Protein AF-G5J516-F1 (afdb_monomer)

Sequence (60 aa):
MNLVSTHPEGITAKILSARLNRPISMINYCLKDLKGAKFIQGKLNKENQQWIYYPVSFIN

Mean predicted aligned error: 4.4 Å

Nearest PDB structures (foldseek):
  4lln-assembly2_D  TM=8.408E-01  e=1.087E-02  Staphylococcus aureus
  3eco-assembly1_A  TM=8.017E-01  e=1.332E-02  Staphylococcus aureus subsp. aureus Mu50
  4l9n-assembly1_B  TM=8.509E-01  e=2.452E-02  Staphylococcus aureus
  5yhy-assembly1_A  TM=8.258E-01  e=2.141E-02  Lactococcus lactis subsp. lactis Il1403
  5yi1-assembly1_A-2  TM=8.270E-01  e=4.833E-02  Lactococcus lactis subsp. lactis Il1403

Secondary structure (DSSP, 8-state):
-TTTTT-TT-EEHHHHHHHHT--HHHHHHHHHHHHHTTSEEEEEETTTTEEEEEEGGG--

Radius of gyration: 10.81 Å; Cα contacts (8 Å, |Δi|>4): 70; chains: 1; bounding box: 21×27×32 Å

Foldseek 3Di:
DCVLVVCQVFDFLVVVCVVVVHDSVVSVVVVVVCVVVQQKDWDQDPVVRTITIHGNVSPD

InterPro domains:
  IPR036390 Winged helix DNA-binding domain superfamily [SSF46785] (5-54)

Structure (mmCIF, N/CA/C/O backbone):
data_AF-G5J516-F1
#
_entry.id   AF-G5J516-F1
#
loop_
_atom_site.group_PDB
_atom_site.id
_atom_site.type_symbol
_atom_site.label_ato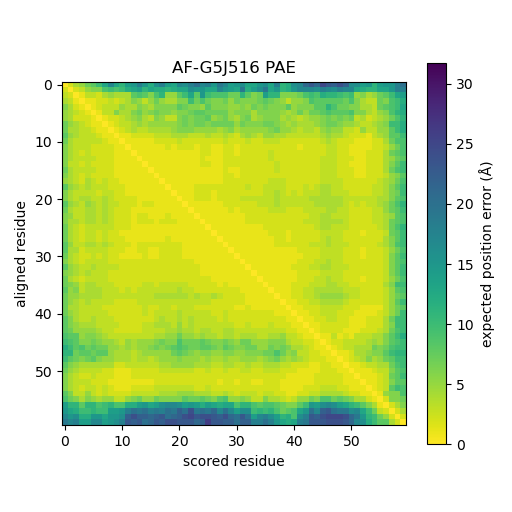m_id
_atom_site.label_alt_id
_atom_site.label_comp_id
_atom_site.label_asym_id
_atom_site.label_entity_id
_atom_site.label_seq_id
_atom_site.pdbx_PDB_ins_code
_atom_site.Cartn_x
_atom_site.Cartn_y
_atom_site.Cartn_z
_atom_site.occupancy
_atom_site.B_iso_or_equiv
_atom_site.auth_seq_id
_atom_site.auth_comp_id
_atom_site.auth_asym_id
_atom_site.auth_atom_id
_atom_site.pdbx_PDB_model_num
ATOM 1 N N . MET A 1 1 ? 2.246 -9.621 -1.367 1.00 53.47 1 MET A N 1
ATOM 2 C CA . MET A 1 1 ? 1.673 -8.568 -0.495 1.00 53.47 1 MET A CA 1
ATOM 3 C C . MET A 1 1 ? 2.173 -8.597 0.952 1.00 53.47 1 MET A C 1
ATOM 5 O O . MET A 1 1 ? 1.750 -7.757 1.727 1.00 53.47 1 MET A O 1
ATOM 9 N N . ASN A 1 2 ? 3.160 -9.439 1.290 1.00 65.44 2 ASN A N 1
ATOM 10 C CA . ASN A 1 2 ? 3.871 -9.380 2.576 1.00 65.44 2 ASN A CA 1
ATOM 11 C C . ASN A 1 2 ? 4.724 -8.097 2.745 1.00 65.44 2 ASN A C 1
ATOM 13 O O . ASN A 1 2 ? 5.168 -7.774 3.833 1.00 65.44 2 ASN A O 1
ATOM 17 N N . LEU A 1 3 ? 4.945 -7.338 1.661 1.00 71.12 3 LEU A N 1
ATOM 18 C CA . LEU A 1 3 ? 5.840 -6.180 1.664 1.00 71.12 3 LEU A CA 1
ATOM 19 C C . LEU A 1 3 ? 5.321 -4.999 2.495 1.00 71.12 3 LEU A C 1
ATOM 21 O O . LEU A 1 3 ? 6.132 -4.273 3.042 1.00 71.12 3 LEU A O 1
ATOM 25 N N . VAL A 1 4 ? 4.006 -4.787 2.623 1.00 76.94 4 VAL A N 1
ATOM 26 C CA . VAL A 1 4 ? 3.506 -3.720 3.517 1.00 76.94 4 VAL A CA 1
ATOM 27 C C . VAL A 1 4 ? 3.836 -4.068 4.972 1.00 76.94 4 VAL A C 1
ATOM 29 O O . VAL A 1 4 ? 4.303 -3.208 5.708 1.00 76.94 4 VAL A O 1
ATOM 32 N N . SER A 1 5 ? 3.698 -5.344 5.352 1.00 74.38 5 SER A N 1
ATOM 33 C CA . SER A 1 5 ? 4.013 -5.861 6.691 1.00 74.38 5 SER A CA 1
ATOM 34 C C . SER A 1 5 ? 5.474 -5.677 7.104 1.00 74.38 5 SER A C 1
ATOM 36 O O . SER A 1 5 ? 5.756 -5.633 8.295 1.00 74.38 5 SER A O 1
ATOM 38 N N . THR A 1 6 ? 6.400 -5.543 6.148 1.00 81.44 6 THR A N 1
ATOM 39 C CA . THR A 1 6 ? 7.829 -5.328 6.426 1.00 81.44 6 THR A CA 1
ATOM 40 C C . THR A 1 6 ? 8.239 -3.851 6.473 1.00 81.44 6 THR A C 1
ATOM 42 O O . THR A 1 6 ? 9.429 -3.587 6.594 1.00 81.44 6 THR A O 1
ATOM 45 N N . HIS A 1 7 ? 7.305 -2.902 6.317 1.00 82.06 7 HIS A N 1
ATOM 46 C CA . HIS A 1 7 ? 7.578 -1.455 6.323 1.00 82.06 7 HIS A CA 1
ATOM 47 C C . HIS A 1 7 ? 6.724 -0.766 7.397 1.00 82.06 7 HIS A C 1
ATOM 49 O O . HIS A 1 7 ? 5.680 -0.186 7.072 1.00 82.06 7 HIS A O 1
ATOM 55 N N . PRO A 1 8 ? 7.111 -0.858 8.683 1.00 80.31 8 PRO A N 1
ATOM 56 C CA . PRO A 1 8 ? 6.387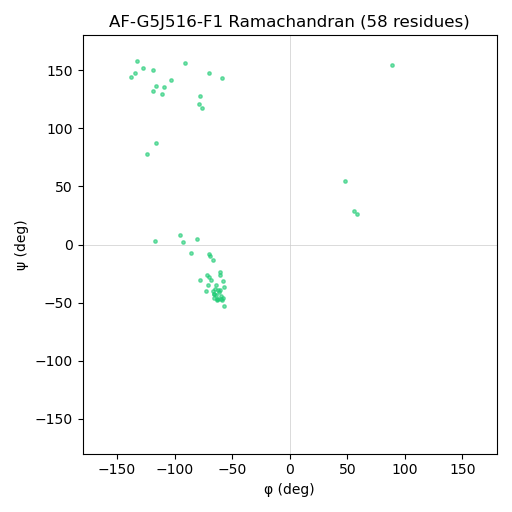 -0.205 9.776 1.00 80.31 8 PRO A CA 1
ATOM 57 C C . PRO A 1 8 ? 6.334 1.326 9.633 1.00 80.31 8 PRO A C 1
ATOM 59 O O . PRO A 1 8 ? 5.376 1.950 10.080 1.00 80.31 8 PRO A O 1
ATOM 62 N N . GLU A 1 9 ? 7.304 1.934 8.948 1.00 87.06 9 GLU A N 1
ATOM 63 C CA . GLU A 1 9 ? 7.337 3.356 8.587 1.00 87.06 9 GLU A CA 1
ATOM 64 C C . GLU A 1 9 ? 6.293 3.755 7.527 1.00 87.06 9 GLU A C 1
ATOM 66 O O . GLU A 1 9 ? 6.045 4.943 7.295 1.00 87.06 9 GLU A O 1
AT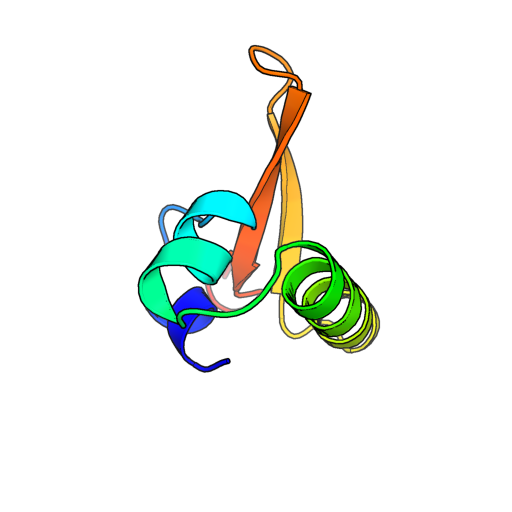OM 71 N N . GLY A 1 10 ? 5.641 2.765 6.916 1.00 90.38 10 GLY 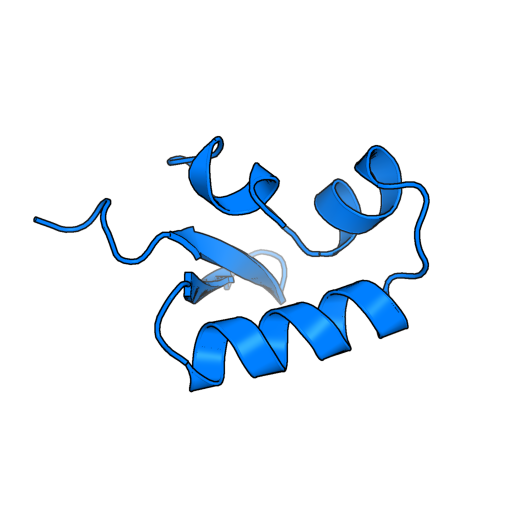A N 1
ATOM 72 C CA . GLY A 1 10 ? 4.648 2.931 5.870 1.00 90.38 10 GLY A CA 1
ATOM 73 C C . GLY A 1 10 ? 5.248 2.961 4.468 1.00 90.38 10 GLY A C 1
ATOM 74 O O . GLY A 1 10 ? 6.406 3.302 4.243 1.00 90.38 10 GLY A O 1
ATOM 75 N N . ILE A 1 11 ? 4.434 2.593 3.481 1.00 93.38 11 ILE A N 1
ATOM 76 C CA . ILE A 1 11 ? 4.873 2.460 2.091 1.00 93.38 11 ILE A CA 1
ATOM 77 C C . ILE A 1 11 ? 3.842 3.033 1.118 1.00 93.38 11 ILE A C 1
ATOM 79 O O . ILE A 1 11 ? 2.633 2.925 1.321 1.00 93.38 11 ILE A O 1
ATOM 83 N N . THR A 1 12 ? 4.310 3.651 0.033 1.00 95.00 12 THR A N 1
ATOM 84 C CA . THR A 1 12 ? 3.436 4.194 -1.017 1.00 95.00 12 THR A CA 1
ATOM 85 C C . THR A 1 12 ? 3.180 3.168 -2.121 1.00 95.00 12 THR A C 1
ATOM 87 O O . THR A 1 12 ? 3.998 2.280 -2.384 1.00 95.00 12 THR A O 1
ATOM 90 N N . ALA A 1 13 ? 2.071 3.332 -2.849 1.00 94.38 13 ALA A N 1
ATOM 91 C CA . ALA A 1 13 ? 1.761 2.505 -4.019 1.00 94.38 13 ALA A CA 1
ATOM 92 C C . ALA A 1 13 ? 2.859 2.568 -5.101 1.00 94.38 13 ALA A C 1
ATOM 94 O O . ALA A 1 13 ? 3.117 1.574 -5.779 1.00 94.38 13 ALA A O 1
ATOM 95 N N . LYS A 1 14 ? 3.551 3.710 -5.231 1.00 94.50 14 LYS A N 1
ATOM 96 C CA . LYS A 1 14 ? 4.664 3.893 -6.174 1.00 94.50 14 LYS A CA 1
ATOM 97 C C . LYS A 1 14 ? 5.863 3.010 -5.820 1.00 94.50 14 LYS A C 1
ATOM 99 O O . LYS A 1 14 ? 6.400 2.339 -6.697 1.00 94.50 14 LYS A O 1
ATOM 104 N N . ILE A 1 15 ? 6.257 2.971 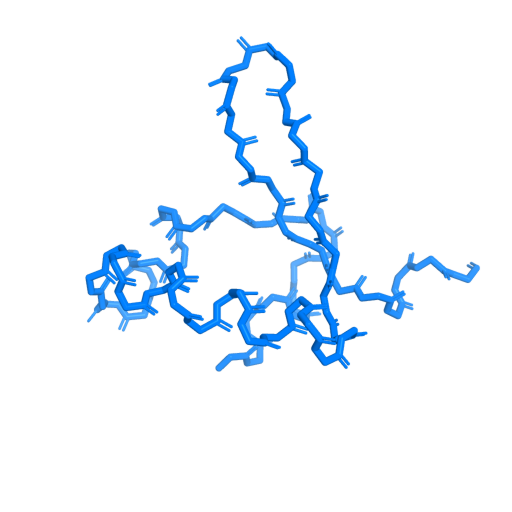-4.545 1.00 93.75 15 ILE A N 1
ATOM 105 C CA . ILE A 1 15 ? 7.373 2.124 -4.091 1.00 93.75 15 ILE A CA 1
ATOM 106 C C . ILE A 1 15 ? 7.003 0.645 -4.243 1.00 93.75 15 ILE A C 1
ATOM 108 O O . ILE A 1 15 ? 7.807 -0.140 -4.744 1.00 93.75 15 ILE A O 1
ATOM 112 N N . LEU A 1 16 ? 5.774 0.270 -3.875 1.00 93.94 16 LEU A N 1
ATOM 113 C CA . LEU A 1 16 ? 5.263 -1.091 -4.065 1.00 93.94 16 LEU A CA 1
ATOM 114 C C . LEU A 1 16 ? 5.295 -1.515 -5.538 1.00 93.94 16 LEU A C 1
ATOM 116 O O . LEU A 1 16 ? 5.759 -2.608 -5.847 1.00 93.94 16 LEU A O 1
ATOM 120 N N . SER A 1 17 ? 4.836 -0.643 -6.436 1.00 95.44 17 SER A N 1
ATOM 121 C CA . SER A 1 17 ? 4.841 -0.873 -7.884 1.00 95.44 17 SER A CA 1
ATOM 122 C C . SER A 1 17 ? 6.251 -1.121 -8.417 1.00 95.44 17 SER A C 1
ATOM 124 O O . SER A 1 17 ? 6.466 -2.115 -9.111 1.00 95.44 17 SER A O 1
ATOM 126 N N . ALA A 1 18 ? 7.214 -0.279 -8.028 1.00 95.88 18 ALA A N 1
ATOM 127 C CA . ALA A 1 18 ? 8.610 -0.424 -8.428 1.00 95.88 18 ALA A CA 1
ATOM 128 C C . ALA A 1 18 ? 9.229 -1.732 -7.910 1.00 95.88 18 ALA A C 1
ATOM 130 O O . ALA A 1 18 ? 9.828 -2.478 -8.679 1.00 95.88 18 ALA A O 1
ATOM 131 N N . ARG A 1 19 ? 9.046 -2.055 -6.623 1.00 93.12 19 ARG A N 1
ATOM 132 C CA . ARG A 1 19 ? 9.649 -3.252 -6.010 1.00 93.12 19 ARG A CA 1
ATOM 133 C C . ARG A 1 19 ? 9.031 -4.560 -6.490 1.00 93.12 19 ARG A C 1
ATOM 135 O O . ARG A 1 19 ? 9.730 -5.558 -6.599 1.00 93.12 19 ARG A O 1
ATOM 142 N N . LEU A 1 20 ? 7.726 -4.569 -6.750 1.00 92.50 20 LEU A N 1
ATOM 143 C CA . LEU A 1 20 ? 7.023 -5.759 -7.235 1.00 92.50 20 LEU A CA 1
ATOM 144 C C . LEU A 1 20 ? 7.086 -5.894 -8.759 1.00 92.50 20 LEU A C 1
ATOM 146 O O . LEU A 1 20 ? 6.639 -6.912 -9.283 1.00 92.50 20 LEU A O 1
ATOM 150 N N . ASN A 1 21 ? 7.607 -4.881 -9.461 1.00 95.56 21 ASN A N 1
ATOM 151 C CA . ASN A 1 21 ? 7.560 -4.771 -10.915 1.00 95.56 21 ASN A CA 1
ATOM 152 C C . ASN A 1 21 ? 6.136 -5.034 -11.447 1.00 95.56 21 ASN A C 1
ATOM 154 O O . ASN A 1 21 ? 5.870 -5.959 -12.227 1.00 95.56 21 ASN A O 1
ATOM 158 N N . ARG A 1 22 ? 5.178 -4.265 -10.914 1.00 95.31 22 ARG A N 1
ATOM 159 C CA . ARG A 1 22 ? 3.749 -4.356 -11.246 1.00 95.31 22 ARG A CA 1
ATOM 160 C C . ARG A 1 22 ? 3.151 -2.970 -11.476 1.00 95.31 22 ARG A C 1
ATOM 162 O O . ARG A 1 22 ? 3.562 -2.032 -10.795 1.00 95.31 22 ARG A O 1
ATOM 169 N N . PRO A 1 23 ? 2.155 -2.822 -12.367 1.00 97.50 23 PRO A N 1
ATOM 170 C CA . PRO A 1 23 ? 1.511 -1.534 -12.614 1.00 97.50 23 PRO A CA 1
ATOM 171 C C . PRO A 1 23 ? 0.871 -0.936 -11.356 1.00 97.50 23 PRO A C 1
ATOM 173 O O . PRO A 1 23 ? 0.265 -1.654 -10.560 1.00 97.50 23 PRO A O 1
ATOM 176 N N . ILE A 1 24 ? 0.931 0.392 -11.212 1.00 95.12 24 ILE A N 1
ATOM 177 C CA . ILE A 1 24 ? 0.326 1.115 -10.077 1.00 95.12 24 ILE A CA 1
ATOM 178 C C . ILE A 1 24 ? -1.179 0.830 -9.961 1.00 95.12 24 ILE A C 1
ATOM 180 O O . ILE A 1 24 ? -1.687 0.697 -8.852 1.00 95.12 24 ILE A O 1
ATOM 184 N N . SER A 1 25 ? -1.895 0.688 -11.080 1.00 96.44 25 SER A N 1
ATOM 185 C CA . SER A 1 25 ? -3.326 0.351 -11.089 1.00 96.44 25 SER A CA 1
ATOM 186 C C . SER A 1 25 ? -3.615 -0.985 -10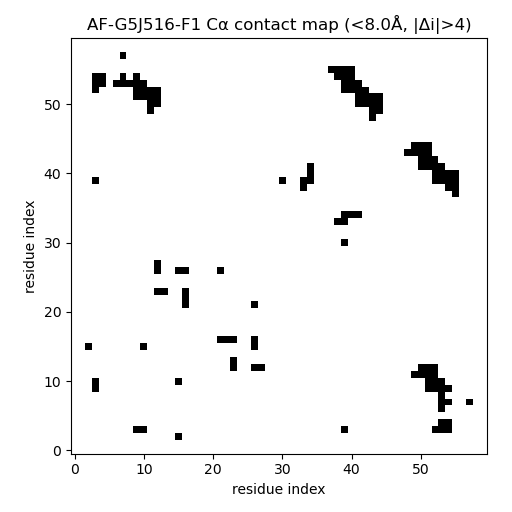.399 1.00 96.44 25 SER A C 1
ATOM 188 O O . SER A 1 25 ? -4.512 -1.060 -9.562 1.00 96.44 25 SER A O 1
ATOM 190 N N . MET A 1 26 ? -2.810 -2.012 -10.684 1.00 95.94 26 MET A N 1
ATOM 191 C CA . MET A 1 26 ? -2.904 -3.317 -10.029 1.00 95.94 26 MET A CA 1
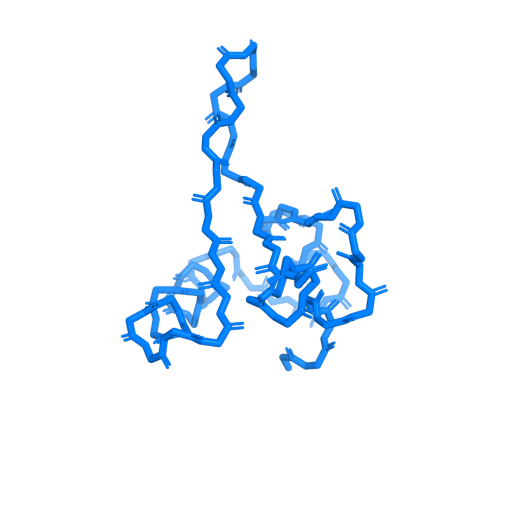ATOM 192 C C . MET A 1 26 ? -2.588 -3.205 -8.536 1.00 95.94 26 MET A C 1
ATOM 194 O O . MET A 1 26 ? -3.315 -3.748 -7.711 1.00 95.94 26 MET A O 1
ATOM 198 N N . ILE A 1 27 ? -1.542 -2.457 -8.173 1.00 96.25 27 ILE A N 1
ATOM 199 C CA . ILE A 1 27 ? -1.197 -2.226 -6.765 1.00 96.25 27 ILE A CA 1
ATOM 200 C C . ILE A 1 27 ? -2.349 -1.543 -6.023 1.00 96.25 27 ILE A C 1
ATOM 202 O O . ILE A 1 27 ? -2.735 -2.001 -4.952 1.00 96.25 27 ILE A O 1
ATOM 206 N N . ASN A 1 28 ? -2.934 -0.492 -6.597 1.00 95.12 28 ASN A N 1
ATOM 207 C CA . ASN A 1 28 ? -4.063 0.222 -6.002 1.00 95.12 28 ASN A CA 1
ATOM 208 C C . ASN A 1 28 ? -5.292 -0.675 -5.834 1.00 95.12 28 ASN A C 1
ATOM 210 O O . ASN A 1 28 ? -5.948 -0.603 -4.795 1.00 95.12 28 ASN A O 1
ATOM 214 N N . TYR A 1 29 ? -5.579 -1.528 -6.821 1.00 95.81 29 TYR A N 1
ATOM 215 C CA . TYR A 1 29 ? -6.648 -2.519 -6.723 1.00 95.81 29 TYR A CA 1
ATOM 216 C C . TYR A 1 29 ? -6.423 -3.434 -5.514 1.00 95.81 29 TYR A C 1
ATOM 218 O O . TYR A 1 29 ? -7.262 -3.506 -4.619 1.00 95.81 29 TYR A O 1
ATOM 226 N N . CYS A 1 30 ? -5.239 -4.036 -5.407 1.00 94.25 30 CYS A N 1
ATOM 227 C CA . CYS A 1 30 ? -4.947 -4.931 -4.298 1.00 94.25 30 CYS A CA 1
ATOM 228 C C . CYS A 1 30 ? -4.933 -4.204 -2.935 1.00 94.25 30 CYS A C 1
ATOM 230 O O . CYS A 1 30 ? -5.389 -4.751 -1.934 1.00 94.25 30 CYS A O 1
ATOM 232 N N . LEU A 1 31 ? -4.419 -2.970 -2.863 1.00 94.12 31 LEU A N 1
ATOM 233 C CA . LEU A 1 31 ? -4.419 -2.173 -1.628 1.00 94.12 31 LEU A CA 1
ATOM 234 C C . LEU A 1 31 ? -5.839 -1.830 -1.164 1.00 94.12 31 LEU A C 1
ATOM 236 O O . LEU A 1 31 ? -6.091 -1.791 0.040 1.00 94.12 31 LEU A O 1
ATOM 240 N N . LYS A 1 32 ? -6.770 -1.598 -2.097 1.00 94.19 32 LYS A N 1
ATOM 241 C CA . LYS A 1 32 ? -8.188 -1.392 -1.781 1.00 94.19 32 LYS A CA 1
ATOM 242 C C . LYS A 1 32 ? -8.784 -2.637 -1.123 1.00 94.19 32 LYS A C 1
ATOM 244 O O . LYS A 1 32 ? -9.411 -2.499 -0.073 1.00 94.19 32 LYS A O 1
ATOM 249 N N . ASP A 1 33 ? -8.525 -3.819 -1.680 1.00 94.12 33 ASP A N 1
ATOM 250 C CA . ASP A 1 33 ? -9.010 -5.091 -1.129 1.00 94.12 33 ASP A CA 1
ATOM 251 C C . ASP A 1 33 ? -8.428 -5.358 0.265 1.00 94.12 33 ASP A C 1
ATOM 253 O O . ASP A 1 33 ? -9.169 -5.623 1.212 1.00 94.12 33 ASP A O 1
ATOM 257 N N . LEU A 1 34 ? -7.111 -5.189 0.441 1.00 91.88 34 LEU A N 1
ATOM 258 C CA . LEU A 1 34 ? -6.463 -5.369 1.746 1.00 91.88 34 LEU A CA 1
ATOM 259 C C . LEU A 1 34 ? -6.957 -4.381 2.805 1.00 91.88 34 LEU A C 1
ATOM 261 O O . LEU A 1 34 ? -7.103 -4.752 3.971 1.00 91.88 34 LEU A O 1
ATOM 265 N N . LYS A 1 35 ? -7.190 -3.121 2.420 1.00 92.00 35 LYS A N 1
ATOM 266 C CA . LYS A 1 35 ? -7.746 -2.106 3.320 1.00 92.00 35 LYS A CA 1
ATOM 267 C C . LYS A 1 35 ? -9.181 -2.463 3.711 1.00 92.00 35 LYS A C 1
ATOM 269 O O . LYS A 1 35 ? -9.529 -2.349 4.882 1.00 92.00 35 LYS A O 1
ATOM 274 N N . GLY A 1 36 ? -9.998 -2.924 2.759 1.00 92.69 36 GLY A N 1
ATOM 275 C CA . GLY A 1 36 ? -11.360 -3.406 3.020 1.00 92.69 36 GLY A CA 1
ATOM 276 C C . GLY A 1 36 ? -11.387 -4.596 3.983 1.00 92.69 36 GLY A C 1
ATOM 277 O O . GLY A 1 36 ? -12.210 -4.635 4.894 1.00 92.69 36 GLY A O 1
ATOM 278 N N . ALA A 1 37 ? -10.422 -5.505 3.847 1.00 92.31 37 ALA A N 1
ATOM 279 C CA . ALA A 1 37 ? -10.221 -6.643 4.740 1.00 92.31 37 ALA A CA 1
ATOM 280 C C . ALA A 1 37 ? -9.475 -6.302 6.050 1.00 92.31 37 ALA A C 1
ATOM 282 O O . ALA A 1 37 ? -9.196 -7.197 6.842 1.00 92.31 37 ALA A O 1
ATOM 283 N N . LYS A 1 38 ? -9.163 -5.021 6.302 1.00 90.00 38 LYS A N 1
ATOM 284 C CA . LYS A 1 38 ? -8.493 -4.523 7.519 1.00 90.00 38 LYS A CA 1
ATOM 285 C C . LYS A 1 38 ? -7.113 -5.140 7.801 1.00 90.00 38 LYS A C 1
ATOM 287 O O . LYS A 1 38 ? -6.668 -5.149 8.943 1.00 90.00 38 LYS A O 1
ATOM 292 N N . PHE A 1 39 ? -6.398 -5.602 6.775 1.00 89.50 39 PHE A N 1
ATOM 293 C CA . PHE A 1 39 ? -4.991 -6.007 6.928 1.00 89.50 39 PHE A CA 1
ATOM 294 C C . PHE A 1 39 ? -4.050 -4.802 6.971 1.00 89.50 39 PHE A C 1
ATOM 296 O O . PHE A 1 39 ? -2.997 -4.833 7.611 1.00 89.50 39 PHE A O 1
ATOM 303 N N . ILE A 1 40 ? -4.436 -3.730 6.280 1.00 92.19 40 ILE A N 1
ATOM 304 C CA . ILE A 1 40 ? -3.674 -2.487 6.193 1.00 92.19 40 ILE A CA 1
ATOM 305 C C . ILE A 1 40 ? -4.580 -1.286 6.450 1.00 92.19 40 ILE A C 1
ATOM 307 O O . ILE A 1 40 ? -5.789 -1.326 6.223 1.00 92.19 40 ILE A O 1
ATOM 311 N N . GLN A 1 41 ? -3.964 -0.184 6.844 1.00 92.75 41 GLN A N 1
ATOM 312 C CA . GLN A 1 41 ? -4.578 1.132 6.933 1.00 92.75 41 GLN A CA 1
ATOM 313 C C . GLN A 1 41 ? -3.855 2.100 6.000 1.00 92.75 41 G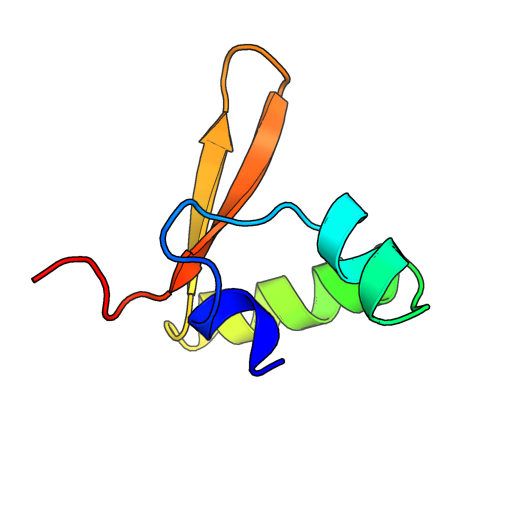LN A C 1
ATOM 315 O O . GLN A 1 41 ? -2.668 1.947 5.724 1.00 92.75 41 GLN A O 1
ATOM 320 N N . GLY A 1 42 ? -4.580 3.092 5.490 1.00 92.50 42 GLY A N 1
ATOM 321 C CA . GLY A 1 42 ? -4.017 4.144 4.649 1.00 92.50 42 GLY A CA 1
ATOM 322 C C . GLY A 1 42 ? -4.149 5.494 5.336 1.00 92.50 42 GLY A C 1
ATOM 323 O O . GLY A 1 42 ? -5.226 5.809 5.842 1.00 92.50 42 GLY A O 1
ATOM 324 N N . LYS A 1 43 ? -3.091 6.301 5.296 1.00 93.31 43 LYS A N 1
ATOM 325 C CA . LYS A 1 43 ? -3.081 7.703 5.722 1.00 93.31 43 LYS A CA 1
ATOM 326 C C . LYS A 1 43 ? -2.713 8.580 4.531 1.00 93.31 43 LYS A C 1
ATOM 328 O O . LYS A 1 43 ? -1.739 8.302 3.835 1.00 93.31 43 LYS A O 1
ATOM 333 N N . LEU A 1 44 ? -3.484 9.639 4.302 1.00 93.25 44 LEU A N 1
ATOM 334 C CA . LEU A 1 44 ? -3.118 10.658 3.326 1.00 93.25 44 LEU A CA 1
ATOM 335 C C . LEU A 1 44 ? -2.061 11.574 3.949 1.00 93.25 44 LEU A C 1
ATOM 337 O O . LEU A 1 44 ? -2.312 12.202 4.981 1.00 93.25 44 LEU A O 1
ATOM 341 N N . ASN A 1 45 ? -0.891 11.657 3.326 1.00 90.31 45 ASN A N 1
ATOM 342 C CA . ASN A 1 45 ? 0.077 12.693 3.640 1.00 90.31 45 ASN A CA 1
ATOM 343 C C . ASN A 1 45 ? -0.400 14.011 3.006 1.00 90.31 45 ASN A C 1
ATOM 345 O O . ASN A 1 45 ? -0.551 14.109 1.790 1.00 90.31 45 ASN A O 1
ATOM 349 N N . LYS A 1 46 ? -0.670 15.017 3.845 1.00 90.69 46 LYS A N 1
ATOM 350 C CA . LYS A 1 46 ? -1.225 16.308 3.415 1.00 90.69 46 LYS A CA 1
ATOM 351 C C . LYS A 1 46 ? -0.220 17.174 2.653 1.00 90.69 46 LYS A C 1
ATOM 353 O O . LYS A 1 46 ? -0.650 17.979 1.834 1.00 90.69 46 LYS A O 1
ATOM 358 N N . GLU A 1 47 ? 1.077 17.000 2.890 1.00 89.69 47 GLU A N 1
ATOM 359 C CA . GLU A 1 47 ? 2.130 17.825 2.282 1.00 89.69 47 GLU A CA 1
ATOM 360 C C . GLU A 1 47 ? 2.320 17.497 0.802 1.00 89.69 47 GLU A C 1
ATOM 362 O O . GLU A 1 47 ? 2.474 18.389 -0.024 1.00 89.69 47 GLU A O 1
ATOM 367 N N . ASN A 1 48 ? 2.264 16.210 0.454 1.00 88.19 48 ASN A N 1
ATOM 368 C CA . ASN A 1 48 ? 2.508 15.733 -0.908 1.00 88.19 48 ASN A CA 1
ATOM 369 C C . ASN A 1 48 ? 1.289 15.060 -1.561 1.00 88.19 48 ASN A C 1
ATOM 371 O O . ASN A 1 48 ? 1.398 14.569 -2.683 1.00 88.19 48 ASN A O 1
ATOM 375 N N . GLN A 1 49 ? 0.140 15.030 -0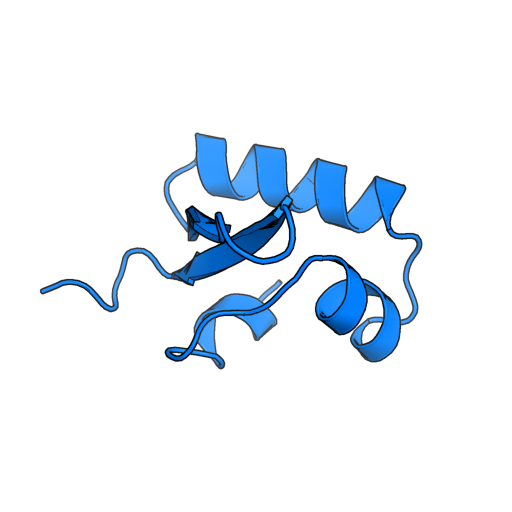.874 1.00 90.38 49 GLN A N 1
ATOM 376 C CA . GLN A 1 49 ? -1.112 14.413 -1.334 1.00 90.38 49 GLN A CA 1
ATOM 377 C C . GLN A 1 49 ? -0.971 12.925 -1.711 1.00 90.38 49 GLN A C 1
ATOM 379 O O . GLN A 1 49 ? -1.711 12.410 -2.550 1.00 90.38 49 GLN A O 1
ATOM 384 N N . GLN A 1 50 ? -0.031 12.205 -1.089 1.00 91.06 50 GLN A N 1
ATOM 385 C CA . GLN A 1 50 ? 0.184 10.779 -1.340 1.00 91.06 50 GLN A CA 1
ATOM 386 C C . GLN A 1 50 ? -0.399 9.909 -0.232 1.00 91.06 50 GLN A C 1
ATOM 388 O O . GLN A 1 50 ? -0.288 10.209 0.956 1.00 91.06 50 GLN A O 1
ATOM 393 N N . TRP A 1 51 ? -0.984 8.777 -0.622 1.00 93.75 51 TRP A N 1
ATOM 394 C CA . TRP A 1 51 ? -1.390 7.744 0.323 1.00 93.75 51 TRP A CA 1
ATOM 395 C C . TRP A 1 51 ? -0.184 6.918 0.768 1.00 93.75 51 TRP A C 1
ATOM 397 O O . TRP A 1 51 ? 0.550 6.368 -0.059 1.00 93.75 51 TRP A O 1
ATOM 407 N N . ILE A 1 52 ? -0.029 6.806 2.083 1.00 94.56 52 ILE A N 1
ATOM 408 C CA . ILE A 1 52 ? 0.944 5.939 2.740 1.00 94.56 52 ILE A CA 1
ATOM 409 C C . ILE A 1 52 ? 0.173 4.824 3.442 1.00 94.56 52 ILE A C 1
ATOM 411 O O . ILE A 1 52 ? -0.798 5.085 4.157 1.00 94.56 52 ILE A O 1
ATOM 415 N N . TYR A 1 53 ? 0.582 3.582 3.205 1.00 93.81 53 TYR A N 1
ATOM 416 C CA . TYR A 1 53 ? -0.075 2.390 3.724 1.00 93.81 53 TYR A CA 1
ATOM 417 C C . TYR A 1 53 ? 0.775 1.731 4.803 1.00 93.81 53 TYR A C 1
ATOM 419 O O . TYR A 1 53 ? 1.977 1.557 4.618 1.00 93.81 53 TYR A O 1
ATOM 427 N N . TYR A 1 54 ? 0.126 1.337 5.895 1.00 92.75 54 TYR A N 1
ATOM 428 C CA . TYR A 1 54 ? 0.731 0.730 7.078 1.00 92.75 54 TYR A CA 1
ATOM 429 C C . TYR A 1 54 ? 0.012 -0.579 7.411 1.00 92.75 54 TYR A C 1
ATOM 431 O O . TYR A 1 54 ? -1.191 -0.686 7.145 1.00 92.75 54 TYR A O 1
ATOM 439 N N . PRO A 1 55 ? 0.675 -1.562 8.032 1.00 89.75 55 PRO A N 1
ATOM 440 C CA . PRO A 1 55 ? -0.019 -2.728 8.565 1.00 89.75 55 PRO A CA 1
ATOM 441 C C . PRO A 1 55 ? -0.861 -2.323 9.780 1.00 89.75 55 PRO A C 1
ATOM 443 O O . PRO A 1 55 ? -0.491 -1.422 10.535 1.00 89.75 55 PRO A O 1
ATOM 446 N N . VAL A 1 56 ? -1.998 -2.986 9.986 1.00 84.75 56 VAL A N 1
ATOM 447 C CA . VAL A 1 56 ? -2.862 -2.703 11.149 1.00 84.75 56 VAL A CA 1
ATOM 448 C C . VAL A 1 56 ? -2.220 -3.168 12.464 1.00 84.75 56 VAL A C 1
ATOM 450 O O . VAL A 1 56 ? -2.423 -2.540 13.493 1.00 84.75 56 VAL A O 1
ATOM 453 N N . SER A 1 57 ? -1.368 -4.197 12.428 1.00 71.56 57 SER A N 1
ATOM 454 C CA . SER A 1 57 ? -0.718 -4.789 13.608 1.00 71.56 57 SER A CA 1
ATOM 455 C C . SER A 1 57 ? 0.350 -3.921 14.291 1.00 71.56 57 SER A C 1
ATOM 457 O O . SER A 1 57 ? 0.835 -4.309 15.346 1.00 71.56 57 SER A O 1
ATOM 459 N N . PHE A 1 58 ? 0.751 -2.787 13.706 1.00 58.28 58 PHE A N 1
ATOM 460 C CA . PHE A 1 58 ? 1.769 -1.889 14.282 1.00 58.28 58 PHE A CA 1
ATOM 461 C C . PHE A 1 58 ? 1.181 -0.733 15.103 1.00 58.28 58 PHE A C 1
ATOM 463 O O . PHE A 1 58 ? 1.914 0.161 15.516 1.00 58.28 58 PHE A O 1
ATOM 470 N N . ILE A 1 59 ? -0.128 -0.750 15.355 1.00 50.12 59 ILE A N 1
ATOM 471 C CA . ILE A 1 59 ? -0.758 0.083 16.378 1.00 50.12 59 ILE A CA 1
ATOM 472 C C . ILE A 1 59 ? -1.340 -0.869 17.424 1.00 50.12 59 ILE A C 1
ATOM 474 O O . ILE A 1 59 ? -2.487 -1.291 17.310 1.00 50.12 59 ILE A O 1
ATOM 478 N N . ASN A 1 60 ? -0.510 -1.237 18.396 1.00 40.91 60 ASN A N 1
ATOM 479 C CA . ASN A 1 60 ? -0.922 -1.688 19.723 1.00 40.91 60 ASN A CA 1
ATOM 480 C C . ASN A 1 60 ? -0.192 -0.813 20.736 1.00 40.91 60 ASN A C 1
ATOM 482 O O . ASN A 1 60 ? 1.039 -0.660 20.565 1.00 40.91 60 ASN A O 1
#

pLDDT: mean 87.79, std 12.06, range [40.91, 97.5]

Organism: NCBI:txid423471

Solvent-accessible surface area (backbone atoms only — not comparable to full-atom values): 3545 Å² total; per-residue (Å²): 125,68,65,47,71,75,28,85,89,39,43,36,54,67,58,51,16,64,77,66,73,43,59,54,70,60,42,50,54,53,51,51,53,38,39,74,71,57,56,30,45,76,45,74,40,82,90,79,73,42,58,34,32,28,40,47,86,80,72,122